Protein AF-A0A923WDJ3-F1 (afdb_monomer_lite)

Radius of gyration: 15.95 Å; chains: 1; bounding box: 40×34×47 Å

Structure (mmCIF, N/CA/C/O backbone):
data_AF-A0A923WDJ3-F1
#
_entry.id   AF-A0A923WDJ3-F1
#
loop_
_atom_site.group_PDB
_atom_site.id
_atom_site.type_symbol
_atom_site.label_atom_id
_atom_site.label_alt_id
_atom_site.label_comp_id
_atom_site.label_asym_id
_atom_site.label_entity_id
_atom_site.label_seq_id
_atom_site.pdbx_PDB_ins_code
_atom_site.Cartn_x
_atom_site.Cartn_y
_atom_site.Cartn_z
_atom_site.occupancy
_atom_site.B_iso_or_equiv
_atom_site.auth_seq_id
_atom_site.auth_comp_id
_atom_site.auth_asym_id
_atom_site.auth_atom_id
_atom_site.pdbx_PDB_model_num
ATOM 1 N N . MET A 1 1 ? -10.780 -10.540 0.936 1.00 79.00 1 MET A N 1
ATOM 2 C CA . MET A 1 1 ? -9.450 -11.161 0.751 1.00 79.00 1 MET A CA 1
ATOM 3 C C . MET A 1 1 ? -8.961 -11.716 2.085 1.00 79.00 1 MET A C 1
ATOM 5 O O . MET A 1 1 ? -9.779 -11.791 2.994 1.00 79.00 1 MET A O 1
ATOM 9 N N . SER A 1 2 ? -7.717 -12.206 2.185 1.00 83.50 2 SER A N 1
ATOM 10 C CA . SER A 1 2 ? -7.171 -12.799 3.417 1.00 83.50 2 SER A CA 1
ATOM 11 C C . SER A 1 2 ? -5.819 -12.196 3.802 1.00 83.50 2 SER A C 1
ATOM 13 O O . SER A 1 2 ? -5.074 -11.745 2.931 1.00 83.50 2 SER A O 1
ATOM 15 N N . VAL A 1 3 ? -5.478 -12.277 5.093 1.00 87.81 3 VAL A N 1
ATOM 16 C CA . VAL A 1 3 ? -4.147 -11.936 5.636 1.00 87.81 3 VAL A CA 1
ATOM 17 C C . VAL A 1 3 ? -3.029 -12.643 4.866 1.00 87.81 3 VAL A C 1
ATOM 19 O O . VAL A 1 3 ? -2.018 -12.029 4.552 1.00 87.81 3 VAL A O 1
ATOM 22 N N . VAL A 1 4 ? -3.241 -13.910 4.495 1.00 89.81 4 VAL A N 1
ATOM 23 C CA . VAL A 1 4 ? -2.260 -14.710 3.748 1.00 89.81 4 VAL A CA 1
ATOM 24 C C . VAL A 1 4 ? -1.974 -14.090 2.384 1.00 89.81 4 VAL A C 1
ATOM 26 O O . VAL A 1 4 ? -0.821 -14.016 1.979 1.00 89.81 4 VAL A O 1
ATOM 29 N N . THR A 1 5 ? -2.999 -13.607 1.678 1.00 91.75 5 THR A N 1
ATOM 30 C CA . THR A 1 5 ? -2.828 -12.962 0.366 1.00 91.75 5 THR A CA 1
ATOM 31 C C . THR A 1 5 ? -2.043 -11.660 0.486 1.00 91.75 5 THR A C 1
ATOM 33 O O . THR A 1 5 ? -1.164 -11.402 -0.330 1.00 91.75 5 THR A O 1
ATOM 36 N N . PHE A 1 6 ? -2.341 -10.868 1.517 1.00 93.69 6 PHE A N 1
ATOM 37 C CA . PHE A 1 6 ? -1.626 -9.630 1.812 1.00 93.69 6 PHE A CA 1
ATOM 38 C C . PHE A 1 6 ? -0.148 -9.891 2.120 1.00 93.69 6 PHE A C 1
ATOM 40 O O . PHE A 1 6 ? 0.719 -9.332 1.459 1.00 93.69 6 PHE A O 1
ATOM 47 N N . GLU A 1 7 ? 0.149 -10.801 3.049 1.00 91.75 7 GLU A N 1
ATOM 48 C CA . GLU A 1 7 ? 1.532 -11.159 3.382 1.00 91.75 7 GLU A CA 1
ATOM 49 C C . GLU A 1 7 ? 2.276 -11.744 2.173 1.00 91.75 7 GLU A C 1
ATOM 51 O O . GLU A 1 7 ? 3.429 -11.396 1.930 1.00 91.75 7 GLU A O 1
ATOM 56 N N . THR A 1 8 ? 1.606 -12.586 1.381 1.00 92.38 8 THR A N 1
ATOM 57 C CA . THR A 1 8 ? 2.178 -13.161 0.154 1.00 92.38 8 THR A CA 1
ATOM 58 C C . THR A 1 8 ? 2.587 -12.071 -0.831 1.00 92.38 8 THR A C 1
ATOM 60 O O . THR A 1 8 ? 3.708 -12.110 -1.326 1.00 92.38 8 THR A O 1
ATOM 63 N N . LEU A 1 9 ? 1.721 -11.082 -1.087 1.00 95.00 9 LEU A N 1
ATOM 64 C CA . LEU A 1 9 ? 2.054 -9.950 -1.955 1.00 95.00 9 LEU A CA 1
ATOM 65 C C . LEU A 1 9 ? 3.305 -9.223 -1.456 1.00 95.00 9 LEU A C 1
ATOM 67 O O . LEU A 1 9 ? 4.237 -9.016 -2.226 1.00 95.00 9 LEU A O 1
ATOM 71 N N . LEU A 1 10 ? 3.333 -8.857 -0.173 1.00 94.38 10 LEU A N 1
ATOM 72 C CA . LEU A 1 10 ? 4.454 -8.109 0.390 1.00 94.38 10 LEU A CA 1
ATOM 73 C C . LEU A 1 10 ? 5.763 -8.909 0.314 1.00 94.38 10 LEU A C 1
ATOM 75 O O . LEU A 1 10 ? 6.802 -8.361 -0.043 1.00 94.38 10 LEU A O 1
ATOM 79 N N . ARG A 1 11 ? 5.727 -10.214 0.602 1.00 93.19 11 ARG A N 1
ATOM 80 C CA . ARG A 1 11 ? 6.911 -11.079 0.493 1.00 93.19 11 ARG A CA 1
ATOM 81 C C . ARG A 1 11 ? 7.393 -11.228 -0.945 1.00 93.19 11 ARG A C 1
ATOM 83 O O . ARG A 1 11 ? 8.598 -11.207 -1.160 1.00 93.19 11 ARG A O 1
ATOM 90 N N . LEU A 1 12 ? 6.482 -11.366 -1.907 1.00 94.19 12 LEU A N 1
ATOM 91 C CA . LEU A 1 12 ? 6.843 -11.460 -3.323 1.00 94.19 12 LEU A CA 1
ATOM 92 C C . LEU A 1 12 ? 7.459 -10.158 -3.834 1.00 94.19 12 LEU A C 1
ATOM 94 O O . LEU A 1 12 ? 8.491 -10.206 -4.485 1.00 94.19 12 LEU A O 1
ATOM 98 N N . ALA A 1 13 ? 6.862 -9.012 -3.502 1.00 93.88 13 ALA A N 1
ATOM 99 C CA . ALA A 1 13 ? 7.348 -7.719 -3.969 1.00 93.88 13 ALA A CA 1
ATOM 100 C C . ALA A 1 13 ? 8.697 -7.336 -3.340 1.00 93.88 13 ALA A C 1
ATOM 102 O O . ALA A 1 13 ? 9.566 -6.809 -4.018 1.00 93.88 13 ALA A O 1
ATOM 103 N N . PHE A 1 14 ? 8.907 -7.592 -2.046 1.00 92.62 14 PHE A N 1
ATOM 104 C CA . PHE A 1 14 ? 10.118 -7.123 -1.362 1.00 92.62 14 PHE A CA 1
ATOM 105 C C . PHE A 1 14 ? 11.223 -8.179 -1.242 1.00 92.62 14 PHE A C 1
ATOM 107 O O . PHE A 1 14 ? 12.383 -7.814 -1.031 1.00 92.62 14 PHE A O 1
ATOM 114 N N . GLY A 1 15 ? 10.904 -9.469 -1.380 1.00 90.94 15 GLY A N 1
ATOM 115 C CA . GLY A 1 15 ? 11.873 -10.559 -1.272 1.00 90.94 15 GLY A CA 1
ATOM 116 C C . GLY A 1 15 ? 12.693 -10.480 0.020 1.00 90.94 15 GLY A C 1
ATOM 117 O O . GLY A 1 15 ? 12.146 -10.329 1.113 1.00 90.94 15 GLY A O 1
ATOM 118 N N . GLU A 1 16 ? 14.022 -10.519 -0.103 1.00 87.56 16 GLU A N 1
ATOM 119 C CA . GLU A 1 16 ? 14.955 -10.401 1.032 1.00 87.56 16 GLU A CA 1
ATOM 120 C C . GLU A 1 16 ? 14.913 -9.030 1.729 1.00 87.56 16 GLU A C 1
ATOM 122 O O . GLU A 1 16 ? 15.340 -8.901 2.873 1.00 87.56 16 GLU A O 1
ATOM 127 N N . ARG A 1 17 ? 14.373 -7.995 1.072 1.00 87.56 17 ARG A N 1
ATOM 128 C CA . ARG A 1 17 ? 14.253 -6.645 1.642 1.00 87.56 17 ARG A CA 1
ATOM 129 C C . ARG A 1 17 ? 13.026 -6.489 2.536 1.00 87.56 17 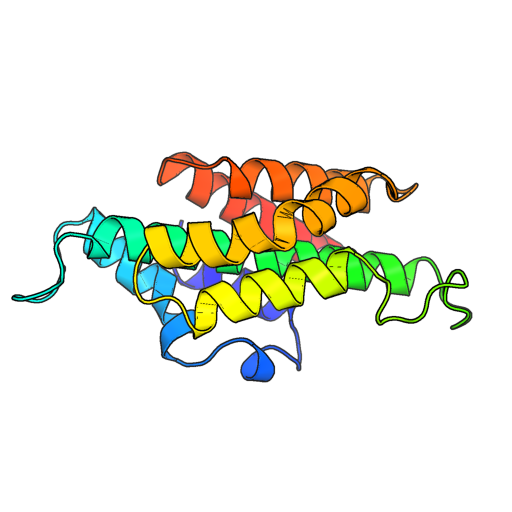ARG A C 1
ATOM 131 O O . ARG A 1 17 ? 12.883 -5.437 3.147 1.00 87.56 17 ARG A O 1
ATOM 138 N N . TYR A 1 18 ? 12.152 -7.492 2.624 1.00 88.38 18 TYR A N 1
ATOM 139 C CA . TYR A 1 18 ? 10.886 -7.422 3.360 1.0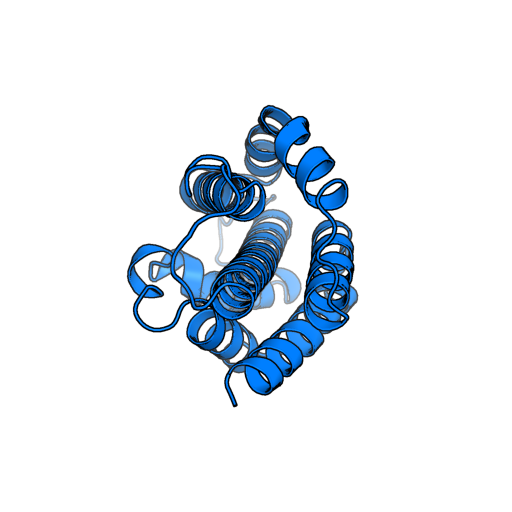0 88.38 18 TYR A CA 1
ATOM 140 C C . TYR A 1 18 ? 11.036 -6.848 4.778 1.00 88.38 18 TYR A C 1
ATOM 142 O O . TYR A 1 18 ? 10.323 -5.912 5.146 1.00 88.38 18 TYR A O 1
ATOM 150 N N . ASP A 1 19 ? 12.019 -7.339 5.535 1.00 87.56 19 ASP A N 1
ATOM 151 C CA . ASP A 1 19 ? 12.245 -6.933 6.928 1.00 87.56 19 ASP A CA 1
ATOM 152 C C . ASP A 1 19 ? 12.775 -5.490 7.067 1.00 87.56 19 ASP A C 1
ATOM 154 O O . ASP A 1 19 ? 12.689 -4.900 8.144 1.00 87.56 19 ASP A O 1
ATOM 158 N N . ASN A 1 20 ? 13.278 -4.880 5.985 1.00 87.12 20 ASN A N 1
ATOM 159 C CA . ASN A 1 20 ? 13.697 -3.472 5.979 1.00 87.12 20 ASN A CA 1
ATOM 160 C C . ASN A 1 20 ? 12.500 -2.514 5.883 1.00 87.12 20 ASN A C 1
ATOM 162 O O . ASN A 1 20 ? 12.597 -1.358 6.300 1.00 87.12 20 ASN A O 1
ATOM 166 N N . PHE A 1 21 ? 11.382 -2.980 5.321 1.00 86.25 21 PHE A N 1
ATOM 167 C CA . PHE A 1 21 ? 10.204 -2.153 5.064 1.00 86.25 21 PHE A CA 1
ATOM 168 C C . PHE A 1 21 ? 9.084 -2.392 6.073 1.00 86.25 21 PHE A C 1
ATOM 170 O O . PHE A 1 21 ? 8.397 -1.438 6.445 1.00 86.25 21 PHE A O 1
ATOM 177 N N . PHE A 1 22 ? 8.920 -3.629 6.547 1.00 87.69 22 PHE A N 1
ATOM 178 C CA . PHE A 1 22 ? 7.791 -4.012 7.387 1.00 87.69 22 PHE A CA 1
ATOM 179 C C . PHE A 1 22 ? 8.245 -4.573 8.733 1.00 87.69 22 PHE A C 1
ATOM 181 O O . PHE A 1 22 ? 8.965 -5.562 8.814 1.00 87.69 22 PHE A O 1
ATOM 188 N N . THR A 1 23 ? 7.757 -3.965 9.812 1.00 85.69 23 THR A N 1
ATOM 189 C CA . THR A 1 23 ? 7.816 -4.520 11.167 1.00 85.69 23 THR A CA 1
ATOM 190 C C . THR A 1 23 ? 6.530 -5.290 11.467 1.00 85.69 23 THR A C 1
ATOM 192 O O . THR A 1 23 ? 5.557 -5.244 10.712 1.00 85.69 23 THR A O 1
ATOM 195 N N . GLU A 1 24 ? 6.469 -5.957 12.621 1.00 81.12 24 GLU A N 1
ATOM 196 C CA . GLU A 1 24 ? 5.268 -6.667 13.085 1.00 81.12 24 GLU A CA 1
ATOM 197 C C . GLU A 1 24 ? 3.993 -5.794 13.057 1.00 81.12 24 GLU A C 1
ATOM 199 O O . GLU A 1 24 ? 2.882 -6.273 12.810 1.00 81.12 24 GLU A O 1
ATOM 204 N N . THR A 1 25 ? 4.137 -4.482 13.258 1.00 80.00 25 THR A N 1
ATOM 205 C CA . THR A 1 25 ? 2.999 -3.555 13.248 1.00 80.00 25 THR A CA 1
ATOM 206 C C . THR A 1 25 ? 2.422 -3.359 11.845 1.00 80.00 25 THR A C 1
ATOM 208 O O . THR A 1 25 ? 1.208 -3.182 11.704 1.00 80.00 25 THR A O 1
ATOM 211 N N . GLU A 1 26 ? 3.247 -3.352 10.798 1.00 81.19 26 GLU A N 1
ATOM 212 C CA . GLU A 1 26 ? 2.801 -3.239 9.405 1.00 81.19 26 GLU A CA 1
ATOM 213 C C . GLU A 1 26 ? 2.319 -4.581 8.851 1.00 81.19 26 GLU A C 1
ATOM 215 O O . GLU A 1 26 ? 1.284 -4.625 8.187 1.00 81.19 26 GLU A O 1
ATOM 220 N N . THR A 1 27 ? 2.974 -5.691 9.194 1.00 76.69 27 THR A N 1
ATOM 221 C CA . THR A 1 27 ? 2.557 -7.023 8.719 1.00 76.69 27 THR A CA 1
ATOM 222 C C . THR A 1 27 ? 1.190 -7.436 9.270 1.00 76.69 27 THR A C 1
ATOM 224 O O . THR A 1 27 ? 0.408 -8.109 8.597 1.00 76.69 27 THR A O 1
ATOM 227 N N . THR A 1 28 ? 0.832 -6.957 10.464 1.00 83.50 28 THR A N 1
ATOM 228 C CA . THR A 1 28 ? -0.489 -7.181 11.071 1.00 83.50 28 THR A CA 1
ATOM 229 C C . THR A 1 28 ? -1.553 -6.154 10.659 1.00 83.50 28 THR A C 1
ATOM 231 O O . THR A 1 28 ? -2.698 -6.252 11.118 1.00 83.50 28 THR A O 1
ATOM 234 N N . ALA A 1 29 ? -1.234 -5.199 9.773 1.00 84.25 29 ALA A N 1
ATOM 235 C CA . ALA A 1 29 ? -2.158 -4.143 9.352 1.00 84.25 29 ALA A CA 1
ATOM 236 C C . ALA A 1 29 ? -3.454 -4.703 8.744 1.00 84.25 29 ALA A C 1
ATOM 238 O O . ALA A 1 29 ? -4.536 -4.246 9.112 1.00 84.25 29 ALA A O 1
ATOM 239 N N . TYR A 1 30 ? -3.373 -5.751 7.913 1.00 85.69 30 TYR A N 1
ATOM 240 C CA . TYR A 1 30 ? -4.568 -6.375 7.328 1.00 85.69 30 TYR A CA 1
ATOM 241 C C . TYR A 1 30 ? -5.467 -7.016 8.394 1.00 85.69 30 TYR A C 1
ATOM 243 O O . TYR A 1 30 ? -6.676 -6.805 8.400 1.00 85.69 30 TYR A O 1
ATOM 251 N N . THR A 1 31 ? -4.888 -7.719 9.373 1.00 89.75 31 THR A N 1
ATOM 252 C CA . THR A 1 31 ? -5.643 -8.273 10.512 1.00 89.75 31 THR A CA 1
ATOM 253 C C . THR A 1 31 ? -6.348 -7.170 11.304 1.00 89.75 31 THR A C 1
ATOM 255 O O . THR A 1 31 ? -7.490 -7.331 11.744 1.00 89.75 31 THR A O 1
ATOM 258 N N . ARG A 1 32 ? -5.673 -6.035 11.508 1.00 88.88 32 ARG A N 1
ATOM 259 C CA . ARG A 1 32 ? -6.229 -4.882 12.223 1.00 88.88 32 ARG A CA 1
ATOM 260 C C . ARG A 1 32 ? -7.368 -4.233 11.437 1.00 88.88 32 ARG A C 1
ATOM 262 O O . ARG A 1 32 ? -8.416 -3.967 12.021 1.00 88.88 32 ARG A O 1
ATOM 269 N N . PHE A 1 33 ? -7.207 -4.091 10.126 1.00 91.69 33 PHE A N 1
ATOM 270 C CA . PHE A 1 33 ? -8.254 -3.653 9.208 1.00 91.69 33 PHE A CA 1
ATOM 271 C C . PHE A 1 33 ? -9.477 -4.578 9.247 1.00 91.69 33 PHE A C 1
ATOM 273 O O . PHE A 1 33 ? -10.601 -4.110 9.432 1.00 91.69 33 PHE A O 1
ATOM 280 N N . GLU A 1 34 ? -9.284 -5.897 9.183 1.00 90.69 34 GLU A N 1
ATOM 281 C CA . GLU A 1 34 ? -10.390 -6.853 9.280 1.00 90.69 34 GLU A CA 1
ATOM 282 C C . GLU A 1 34 ? -11.123 -6.752 10.617 1.00 90.69 34 GLU A C 1
ATOM 284 O O . GLU A 1 34 ? -12.354 -6.798 10.660 1.00 90.69 34 GLU A O 1
ATOM 289 N N . ARG A 1 35 ? -10.397 -6.594 11.728 1.00 90.38 35 ARG A N 1
ATOM 290 C CA . ARG A 1 35 ? -11.025 -6.352 13.033 1.00 90.38 35 ARG A CA 1
ATOM 291 C C . ARG A 1 35 ? -11.822 -5.054 13.025 1.00 90.38 35 ARG A C 1
ATOM 293 O O . ARG A 1 35 ? -12.942 -5.055 13.528 1.00 90.38 35 ARG A O 1
ATOM 300 N N . ALA A 1 36 ? -11.286 -3.992 12.433 1.00 88.69 36 ALA A N 1
ATOM 301 C CA . ALA A 1 36 ? -11.952 -2.701 12.352 1.00 88.69 36 ALA A CA 1
ATOM 302 C C . ALA A 1 36 ? -13.263 -2.751 11.571 1.00 88.69 36 ALA A C 1
ATOM 304 O O . ALA A 1 36 ? -14.305 -2.376 12.106 1.00 88.69 36 ALA A O 1
ATOM 305 N N . VAL A 1 37 ? -13.244 -3.306 10.359 1.00 85.00 37 VAL A N 1
ATOM 306 C CA . VAL A 1 37 ? -14.444 -3.416 9.515 1.00 85.00 37 VAL A CA 1
ATOM 307 C C . VAL A 1 37 ? -15.503 -4.326 10.139 1.00 85.00 37 VAL A C 1
ATOM 309 O O . VAL A 1 37 ? -16.696 -4.107 9.958 1.00 85.00 37 VAL A O 1
ATOM 312 N N . ASN A 1 38 ? -15.088 -5.332 10.911 1.00 87.62 38 ASN A N 1
ATOM 313 C CA . ASN A 1 38 ? -16.009 -6.242 11.591 1.00 87.62 38 ASN A CA 1
ATOM 314 C C . ASN A 1 38 ? -16.471 -5.738 12.975 1.00 87.62 38 ASN A C 1
ATOM 316 O O . ASN A 1 38 ? -17.115 -6.497 13.700 1.00 87.62 38 ASN A O 1
ATOM 320 N N . GLY A 1 39 ? -16.119 -4.510 13.379 1.00 85.81 39 GLY A N 1
ATOM 321 C CA . GLY A 1 39 ? -16.497 -3.950 14.683 1.00 85.81 39 GLY A CA 1
ATOM 322 C C . GLY A 1 39 ? -15.857 -4.665 15.880 1.00 85.81 39 GLY A C 1
ATOM 323 O O . GLY A 1 39 ? -16.426 -4.698 16.966 1.00 85.81 39 GLY A O 1
ATOM 324 N N . ARG A 1 40 ? -14.684 -5.278 15.684 1.00 89.81 40 ARG A N 1
ATOM 325 C CA . ARG A 1 40 ? -13.939 -6.072 16.681 1.00 89.81 40 ARG A CA 1
ATOM 326 C C . ARG A 1 40 ? -12.671 -5.369 17.166 1.00 89.81 40 ARG A C 1
ATOM 328 O O . ARG A 1 40 ? -11.691 -6.031 17.516 1.00 89.81 40 ARG A O 1
ATOM 335 N N . LEU A 1 41 ? -12.655 -4.038 17.138 1.00 87.25 41 LEU A N 1
ATOM 336 C CA . LEU A 1 41 ? -11.556 -3.271 17.718 1.00 87.25 41 LEU A CA 1
ATOM 337 C C . LEU A 1 41 ? -11.542 -3.418 19.244 1.00 87.25 41 LEU A C 1
ATOM 339 O O 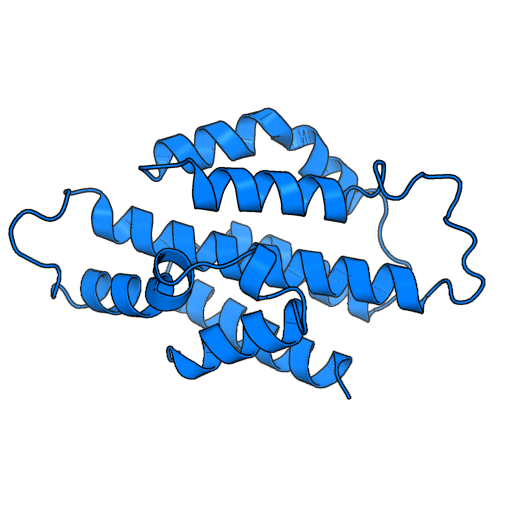. LEU A 1 41 ? -12.601 -3.585 19.855 1.00 87.25 41 LEU A O 1
ATOM 343 N N . PRO A 1 42 ? -10.354 -3.372 19.869 1.00 85.56 42 PRO A N 1
ATOM 344 C CA . PRO A 1 42 ? -10.259 -3.382 21.318 1.00 85.56 42 PRO A CA 1
ATOM 345 C C . PRO A 1 42 ? -10.967 -2.155 21.923 1.00 85.56 42 PRO A C 1
ATOM 347 O O . PRO A 1 42 ? -11.002 -1.089 21.298 1.00 85.56 42 PRO A O 1
ATOM 350 N N . PRO A 1 43 ? -11.505 -2.270 23.152 1.00 87.25 43 PRO A N 1
ATOM 351 C CA . PRO A 1 43 ? -12.040 -1.125 23.880 1.00 87.25 43 PRO A CA 1
ATOM 352 C C . PRO A 1 43 ? -11.006 0.003 23.983 1.00 87.25 43 PRO A C 1
ATOM 354 O O . PRO A 1 43 ? -9.843 -0.250 24.290 1.00 87.25 43 PRO A O 1
ATOM 357 N N . GLY A 1 44 ? -11.433 1.244 23.736 1.00 87.06 44 GLY A N 1
ATOM 358 C CA . GLY A 1 44 ? -10.553 2.418 23.766 1.00 87.06 44 GLY A CA 1
ATOM 359 C C . GLY A 1 44 ? -9.768 2.674 22.475 1.00 87.06 44 GLY A C 1
ATOM 360 O O . GLY A 1 44 ? -8.951 3.592 22.453 1.00 87.06 44 GLY A O 1
ATOM 361 N N . ALA A 1 45 ? -10.009 1.909 21.403 1.00 87.81 45 ALA A N 1
ATOM 362 C CA . ALA A 1 45 ? -9.460 2.232 20.089 1.00 87.81 45 ALA A CA 1
ATOM 363 C C . ALA A 1 45 ? -9.909 3.638 19.624 1.00 87.81 45 ALA A C 1
ATOM 365 O O . ALA A 1 45 ? -11.069 4.004 19.846 1.00 87.81 45 ALA A O 1
ATOM 366 N N . PRO A 1 46 ? -9.026 4.422 18.974 1.00 89.50 46 PRO A N 1
ATOM 367 C CA . PRO A 1 46 ? -9.383 5.734 18.443 1.00 89.50 46 PRO A CA 1
ATOM 368 C C . PRO A 1 46 ? -10.552 5.671 17.454 1.00 89.50 46 PRO A C 1
ATOM 370 O O . PRO A 1 46 ? -10.701 4.701 16.714 1.00 89.50 46 PRO A O 1
ATOM 373 N N . ALA A 1 47 ? -11.360 6.732 17.385 1.00 89.12 47 ALA A N 1
ATOM 374 C CA . ALA A 1 47 ? -12.506 6.784 16.471 1.00 89.12 47 ALA A CA 1
ATOM 375 C C . ALA A 1 47 ? -12.095 6.685 14.989 1.00 89.12 47 ALA A C 1
ATOM 377 O O . ALA A 1 47 ? -12.833 6.127 14.182 1.00 89.12 47 ALA A O 1
ATOM 378 N N . HIS A 1 48 ? -10.905 7.185 14.640 1.00 91.31 48 HIS A N 1
ATOM 379 C CA . HIS A 1 48 ? -10.342 7.120 13.288 1.00 91.31 48 HIS A CA 1
ATOM 380 C C . HIS A 1 48 ? -9.653 5.790 12.963 1.00 91.31 48 HIS A C 1
ATOM 382 O O . HIS A 1 48 ? -9.177 5.616 11.845 1.00 91.31 48 HIS A O 1
ATOM 388 N N . GLU A 1 49 ? -9.590 4.851 13.909 1.00 91.44 49 GLU A N 1
ATOM 389 C CA . GLU A 1 49 ? -8.885 3.579 13.745 1.00 91.44 49 GLU A CA 1
ATOM 390 C C . GLU A 1 49 ? -9.350 2.765 12.523 1.00 91.44 49 GLU A C 1
ATOM 392 O O . GLU A 1 49 ? -8.484 2.246 11.821 1.00 91.44 49 GLU A O 1
ATOM 397 N N . PRO A 1 50 ? -10.655 2.658 12.192 1.00 91.19 50 PRO A N 1
ATOM 398 C CA . PRO A 1 50 ? -11.070 1.921 11.001 1.00 91.19 50 PRO A CA 1
ATOM 399 C C . PRO A 1 50 ? -10.545 2.516 9.698 1.00 91.19 50 PRO A C 1
ATOM 401 O O . PRO A 1 50 ? -10.007 1.782 8.870 1.00 91.19 50 PRO A O 1
ATOM 404 N N . SER A 1 51 ? -10.659 3.836 9.541 1.00 92.75 51 SER A N 1
ATOM 405 C CA . SER A 1 51 ? -10.125 4.549 8.381 1.00 92.75 51 SER A CA 1
ATOM 406 C C . SER A 1 51 ? -8.605 4.438 8.334 1.00 92.75 51 SER A C 1
ATOM 408 O O . SER A 1 51 ? -8.040 4.149 7.292 1.00 92.75 51 SER A O 1
ATOM 410 N N . PHE A 1 52 ? -7.932 4.567 9.475 1.00 93.56 52 PHE A N 1
ATOM 411 C CA . PHE A 1 52 ? -6.479 4.463 9.529 1.00 93.56 52 PHE A CA 1
ATOM 412 C C . PHE A 1 52 ? -5.970 3.064 9.174 1.00 93.56 52 PHE A C 1
ATOM 414 O O . PHE A 1 52 ? -5.014 2.923 8.418 1.00 93.56 52 PHE A O 1
ATOM 421 N N . ALA A 1 53 ? -6.623 2.013 9.669 1.00 93.00 53 ALA A N 1
ATOM 422 C CA . ALA A 1 53 ? -6.266 0.645 9.322 1.00 93.00 53 ALA A CA 1
ATOM 423 C C . ALA A 1 53 ? -6.484 0.358 7.826 1.00 93.00 53 ALA A C 1
ATOM 425 O O . ALA A 1 53 ? -5.668 -0.341 7.228 1.00 93.00 53 ALA A O 1
ATOM 426 N N . PHE A 1 54 ? -7.543 0.914 7.225 1.00 94.38 54 PHE A N 1
ATOM 427 C CA . PHE A 1 54 ? -7.758 0.862 5.777 1.00 94.38 54 PHE A CA 1
ATOM 428 C C . PHE A 1 54 ? -6.605 1.532 5.020 1.00 94.38 54 PHE A C 1
ATOM 430 O O . PHE A 1 54 ? -5.984 0.892 4.172 1.00 94.38 54 PHE A O 1
ATOM 437 N N . GLU A 1 55 ? -6.257 2.766 5.390 1.00 95.56 55 GLU A N 1
ATOM 438 C CA . GLU A 1 55 ? -5.175 3.522 4.755 1.00 95.56 55 GLU A CA 1
ATOM 439 C C . GLU A 1 55 ? -3.829 2.802 4.825 1.00 95.56 55 GLU A C 1
ATOM 441 O O . GLU A 1 55 ? -3.106 2.720 3.838 1.00 95.56 55 GLU A O 1
ATOM 446 N N . ARG A 1 56 ? -3.503 2.188 5.965 1.00 94.75 56 ARG A N 1
ATOM 447 C CA . ARG A 1 56 ? -2.250 1.432 6.112 1.00 94.75 56 ARG A CA 1
ATOM 448 C C . ARG A 1 56 ? -2.174 0.227 5.177 1.00 94.75 56 ARG A C 1
ATOM 450 O O . ARG A 1 56 ? -1.103 -0.062 4.648 1.00 94.75 56 ARG A O 1
ATOM 457 N N . VAL A 1 57 ? -3.289 -0.475 4.961 1.00 95.38 57 VAL A N 1
ATOM 458 C CA . VAL A 1 57 ? -3.341 -1.568 3.977 1.00 95.38 57 VAL A CA 1
ATOM 459 C C . VAL A 1 57 ? -3.203 -1.008 2.563 1.00 95.38 57 VAL A C 1
ATOM 461 O O . VAL A 1 57 ? -2.427 -1.554 1.782 1.00 95.38 57 VAL A O 1
ATOM 464 N N . ARG A 1 58 ? -3.898 0.092 2.249 1.00 96.25 58 ARG A N 1
ATOM 465 C CA . ARG A 1 58 ? -3.814 0.774 0.950 1.00 96.25 58 ARG A CA 1
ATOM 466 C C . ARG A 1 58 ? -2.379 1.187 0.618 1.00 96.25 58 ARG A C 1
ATOM 468 O O . ARG A 1 58 ? -1.884 0.829 -0.448 1.00 96.25 58 ARG A O 1
ATOM 475 N N . LEU A 1 59 ? -1.684 1.824 1.562 1.00 95.75 59 LEU A N 1
ATOM 476 C CA . LEU A 1 59 ? -0.272 2.191 1.435 1.00 95.75 59 LEU A CA 1
ATOM 477 C C . LEU A 1 59 ? 0.623 0.972 1.209 1.00 95.75 59 LEU A C 1
ATOM 479 O O . LEU A 1 59 ? 1.434 0.982 0.293 1.00 95.75 59 LEU A O 1
ATOM 483 N N . ALA A 1 60 ? 0.473 -0.092 1.999 1.00 95.75 60 ALA A N 1
ATOM 484 C CA . ALA A 1 60 ? 1.319 -1.277 1.862 1.00 95.75 60 ALA A CA 1
ATOM 485 C C . ALA A 1 60 ? 1.134 -1.985 0.504 1.00 95.75 60 ALA A C 1
ATOM 487 O O . ALA A 1 60 ? 2.111 -2.443 -0.087 1.00 95.75 60 ALA A O 1
ATOM 488 N N . VAL A 1 61 ? -0.097 -2.040 -0.025 1.00 96.62 61 VAL A N 1
ATOM 489 C CA . VAL A 1 61 ? -0.362 -2.564 -1.379 1.00 96.62 61 VAL A CA 1
ATOM 490 C C . VAL A 1 61 ? 0.255 -1.651 -2.444 1.00 96.62 61 VAL A C 1
ATOM 492 O O . VAL A 1 61 ? 0.916 -2.143 -3.354 1.00 96.62 61 VAL A O 1
ATOM 495 N N . ALA A 1 62 ? 0.101 -0.332 -2.309 1.00 96.75 62 ALA A N 1
ATOM 496 C CA . ALA A 1 62 ? 0.689 0.644 -3.225 1.00 96.75 62 ALA A CA 1
ATOM 497 C C . ALA A 1 62 ? 2.231 0.576 -3.236 1.00 96.75 62 ALA A C 1
ATOM 499 O O . ALA A 1 62 ? 2.844 0.565 -4.301 1.00 96.75 62 ALA A O 1
ATOM 500 N N . MET A 1 63 ? 2.859 0.428 -2.067 1.00 96.12 63 MET A N 1
ATOM 501 C CA . MET A 1 63 ? 4.302 0.207 -1.931 1.00 96.12 63 MET A CA 1
ATOM 502 C C . MET A 1 63 ? 4.763 -1.073 -2.636 1.00 96.12 63 MET A C 1
ATOM 504 O O . MET A 1 63 ? 5.794 -1.061 -3.302 1.00 96.12 63 MET A O 1
ATOM 508 N N . ALA A 1 64 ? 4.010 -2.172 -2.515 1.00 96.00 64 ALA A N 1
ATOM 509 C CA . ALA A 1 64 ? 4.336 -3.413 -3.215 1.00 96.00 64 ALA A CA 1
ATOM 510 C C . ALA A 1 64 ? 4.310 -3.232 -4.740 1.00 96.00 64 ALA A C 1
ATOM 512 O O . ALA A 1 64 ? 5.191 -3.738 -5.425 1.00 96.00 64 ALA A O 1
ATOM 513 N N . LEU A 1 65 ? 3.349 -2.471 -5.269 1.00 95.88 65 LEU A N 1
ATOM 514 C CA . LEU A 1 65 ? 3.265 -2.174 -6.702 1.00 95.88 65 LEU A CA 1
ATOM 515 C C . LEU A 1 65 ? 4.436 -1.308 -7.184 1.00 95.88 65 LEU A C 1
ATOM 517 O O . LEU A 1 65 ? 5.034 -1.632 -8.204 1.00 95.88 65 LEU A O 1
ATOM 521 N N . LEU A 1 66 ? 4.825 -0.273 -6.431 1.00 93.50 66 LEU A N 1
ATOM 522 C CA . LEU A 1 66 ? 6.025 0.515 -6.747 1.00 93.50 66 LEU A CA 1
ATOM 523 C C . LEU A 1 66 ? 7.296 -0.338 -6.717 1.00 93.50 66 LEU A C 1
ATOM 525 O O . LEU A 1 66 ? 8.177 -0.154 -7.550 1.00 93.50 66 LEU A O 1
ATOM 529 N N . GLN A 1 67 ? 7.386 -1.300 -5.796 1.00 93.31 67 GLN A N 1
ATOM 530 C CA . GLN A 1 67 ? 8.531 -2.202 -5.757 1.00 93.31 67 GLN A CA 1
ATOM 531 C C . GLN A 1 67 ? 8.589 -3.124 -6.983 1.00 93.31 67 GLN A C 1
ATOM 533 O O . GLN A 1 67 ? 9.662 -3.279 -7.559 1.00 93.31 67 GLN A O 1
ATOM 538 N N . LEU A 1 68 ? 7.452 -3.673 -7.426 1.00 92.19 68 LEU A N 1
ATOM 539 C CA . LEU A 1 68 ? 7.389 -4.448 -8.672 1.00 92.19 68 LEU A CA 1
ATOM 540 C C . LEU A 1 68 ? 7.771 -3.595 -9.887 1.00 92.19 68 LEU A C 1
ATOM 542 O O . LEU A 1 68 ? 8.454 -4.078 -10.783 1.00 92.19 68 LEU A O 1
ATOM 546 N N . LEU A 1 69 ? 7.350 -2.328 -9.910 1.00 89.38 69 LEU A N 1
ATOM 547 C CA . LEU A 1 69 ? 7.700 -1.394 -10.978 1.00 89.38 69 LEU A CA 1
ATOM 548 C C . LEU A 1 69 ? 9.213 -1.152 -11.045 1.00 89.38 69 LEU A C 1
ATOM 550 O O . LEU A 1 69 ? 9.795 -1.199 -12.125 1.00 89.38 69 LEU A O 1
ATOM 554 N N . LEU A 1 70 ? 9.852 -0.959 -9.889 1.00 87.56 70 LEU A N 1
ATOM 555 C CA . LEU A 1 70 ? 11.306 -0.843 -9.790 1.00 87.56 70 LEU A CA 1
ATOM 556 C C . LEU A 1 70 ? 12.009 -2.113 -10.263 1.00 87.56 70 LEU A C 1
ATOM 558 O O . LEU A 1 70 ? 12.999 -2.037 -10.982 1.00 87.56 70 LEU A O 1
ATOM 562 N N . ASP A 1 71 ? 11.523 -3.287 -9.870 1.00 87.56 71 ASP A N 1
ATOM 563 C CA . ASP A 1 71 ? 12.141 -4.552 -10.269 1.00 87.56 71 ASP A CA 1
ATOM 564 C C . ASP A 1 71 ? 12.035 -4.751 -11.800 1.00 87.56 71 ASP A C 1
ATOM 566 O O . ASP A 1 71 ? 13.034 -5.066 -12.447 1.00 87.56 71 ASP A O 1
ATOM 570 N N . LEU A 1 72 ? 10.885 -4.418 -12.407 1.00 85.56 72 LEU A N 1
ATOM 571 C CA . LEU A 1 72 ? 10.702 -4.396 -13.867 1.00 85.56 72 LEU A CA 1
ATOM 572 C C . LEU A 1 72 ? 11.641 -3.407 -14.576 1.00 85.56 72 LEU A C 1
ATOM 574 O O . LEU A 1 72 ? 12.158 -3.710 -15.655 1.00 85.56 72 LEU A O 1
ATOM 578 N N . ALA A 1 73 ? 11.862 -2.229 -13.987 1.00 80.50 73 ALA A N 1
ATOM 579 C CA . ALA A 1 73 ? 12.783 -1.228 -14.518 1.00 80.50 73 ALA A CA 1
ATOM 580 C C . ALA A 1 73 ? 14.221 -1.759 -14.578 1.00 80.50 73 ALA A C 1
ATOM 582 O O . ALA A 1 73 ? 14.910 -1.589 -15.585 1.00 80.50 73 ALA A O 1
ATOM 583 N N . HIS A 1 74 ? 14.662 -2.448 -13.521 1.00 78.06 74 HIS A N 1
ATOM 584 C CA . HIS A 1 74 ? 15.992 -3.050 -13.462 1.00 78.06 74 HIS A CA 1
ATOM 585 C C . HIS A 1 74 ? 16.162 -4.189 -14.476 1.00 78.06 74 HIS A C 1
ATOM 587 O O . HIS A 1 74 ? 17.191 -4.258 -15.148 1.00 78.06 74 HIS A O 1
ATOM 593 N N . GLU A 1 75 ? 15.164 -5.066 -14.625 1.00 76.31 75 GLU A N 1
ATOM 594 C CA . GLU A 1 75 ? 15.214 -6.182 -15.582 1.00 76.31 75 GLU A CA 1
ATOM 595 C C . GLU A 1 75 ? 15.272 -5.719 -17.044 1.00 76.31 75 GLU A C 1
ATOM 597 O O . GLU A 1 75 ? 15.971 -6.322 -17.861 1.00 76.31 75 GLU A O 1
ATOM 602 N N . ALA A 1 76 ? 14.581 -4.626 -17.380 1.00 69.00 76 ALA A N 1
ATOM 603 C CA . ALA A 1 76 ? 14.594 -4.048 -18.724 1.00 69.00 76 ALA A CA 1
ATOM 604 C C . ALA A 1 76 ? 15.964 -3.457 -19.128 1.00 69.00 76 ALA A C 1
ATOM 606 O O . ALA A 1 76 ? 16.208 -3.230 -20.317 1.00 69.00 76 ALA A O 1
ATOM 607 N N . HIS A 1 77 ? 16.873 -3.247 -18.167 1.00 61.47 77 HIS A N 1
ATOM 608 C CA . HIS A 1 77 ? 18.202 -2.664 -18.369 1.00 61.47 77 HIS A CA 1
ATOM 609 C C . HIS A 1 77 ? 19.330 -3.566 -17.815 1.00 61.47 77 HIS A C 1
ATOM 611 O O . HIS A 1 77 ? 20.039 -3.187 -16.879 1.00 61.47 77 HIS A O 1
ATOM 617 N N . PRO A 1 78 ? 19.568 -4.750 -18.417 1.00 52.81 78 PRO A N 1
ATOM 618 C CA . PRO A 1 78 ? 20.493 -5.761 -17.892 1.00 52.81 78 PRO A CA 1
ATOM 619 C C . PRO A 1 78 ? 21.979 -5.360 -17.940 1.00 52.81 78 PRO A C 1
ATOM 621 O O . PRO A 1 78 ? 22.797 -5.966 -17.251 1.00 52.81 78 PRO A O 1
ATOM 624 N N . ASP A 1 79 ? 22.340 -4.330 -18.714 1.00 52.91 79 ASP A N 1
ATOM 625 C CA . ASP A 1 79 ? 23.727 -3.860 -18.854 1.00 52.91 79 ASP A CA 1
ATOM 626 C C . ASP A 1 79 ? 24.203 -2.972 -17.685 1.00 52.91 79 ASP A C 1
ATOM 628 O O . ASP A 1 79 ? 25.328 -2.472 -17.704 1.00 52.91 79 ASP A O 1
ATOM 632 N N . GLY A 1 80 ? 23.376 -2.753 -16.653 1.00 51.03 80 GLY A N 1
ATOM 633 C CA . GLY A 1 80 ? 23.766 -1.996 -15.455 1.00 51.03 80 GLY A CA 1
ATOM 634 C C . GLY A 1 80 ? 24.064 -0.514 -15.710 1.00 51.03 80 GLY A C 1
ATOM 635 O O . GLY A 1 80 ? 24.577 0.174 -14.828 1.00 51.03 80 GLY A O 1
ATOM 636 N N . GLN A 1 81 ? 23.753 -0.011 -16.907 1.00 41.88 81 GLN A N 1
ATOM 637 C CA . GLN A 1 81 ? 23.785 1.407 -17.219 1.00 41.88 81 GLN A CA 1
ATOM 638 C C . GLN A 1 81 ? 22.428 1.985 -16.795 1.00 41.88 81 GLN A C 1
ATOM 640 O O . GLN A 1 81 ? 21.432 1.719 -17.472 1.00 41.88 81 GLN A O 1
ATOM 645 N N . PRO A 1 82 ? 22.341 2.742 -15.686 1.00 45.28 82 PRO A N 1
ATOM 646 C CA . PRO A 1 82 ? 21.102 3.428 -15.369 1.00 45.28 82 PRO A CA 1
ATOM 647 C C . PRO A 1 82 ? 20.778 4.411 -16.508 1.00 45.28 82 PRO A C 1
ATOM 649 O O . PRO A 1 82 ? 21.708 4.886 -17.178 1.00 45.28 82 PRO A O 1
ATOM 652 N N . PRO A 1 83 ? 19.499 4.722 -16.765 1.00 45.56 83 PRO A N 1
ATOM 653 C CA . PRO A 1 83 ? 19.088 5.622 -17.838 1.00 45.56 83 PRO A CA 1
ATOM 654 C C . PRO A 1 83 ? 19.519 7.068 -17.549 1.00 45.56 83 PRO A C 1
ATOM 656 O O . PRO A 1 83 ? 18.681 7.900 -17.270 1.00 45.56 83 PRO A O 1
ATOM 659 N N . ASN A 1 84 ? 20.814 7.404 -17.556 1.00 43.16 84 ASN A N 1
ATOM 660 C CA . ASN A 1 84 ? 21.379 8.723 -17.197 1.00 43.16 84 ASN A CA 1
ATOM 661 C C . ASN A 1 84 ? 20.917 9.339 -15.850 1.00 43.16 84 ASN A C 1
ATOM 663 O O . ASN A 1 84 ? 21.416 10.397 -15.473 1.00 43.16 84 ASN A O 1
ATOM 667 N N . ALA A 1 85 ? 20.021 8.680 -15.127 1.00 46.97 85 ALA A N 1
ATOM 668 C CA . ALA A 1 85 ? 19.399 9.071 -13.882 1.00 46.97 85 ALA A CA 1
ATOM 669 C C . ALA A 1 85 ? 20.035 8.219 -12.792 1.00 46.97 85 ALA A C 1
ATOM 671 O O . ALA A 1 85 ? 20.140 7.001 -12.929 1.00 46.97 85 ALA A O 1
ATOM 672 N N . SER A 1 86 ? 20.535 8.835 -11.729 1.00 46.03 86 SER A N 1
ATOM 673 C CA . SER A 1 86 ? 20.955 8.043 -10.578 1.00 46.03 86 SER A CA 1
ATOM 674 C C . SER A 1 86 ? 19.743 7.250 -10.059 1.00 46.03 86 SER A C 1
ATOM 676 O O . SER A 1 86 ? 18.609 7.677 -10.246 1.00 46.03 86 SER A O 1
ATOM 678 N N . LEU A 1 87 ? 19.937 6.115 -9.381 1.00 49.31 87 LEU A N 1
ATOM 679 C CA . LEU A 1 87 ? 18.831 5.418 -8.692 1.00 49.31 87 LEU A CA 1
ATOM 680 C C . LEU A 1 87 ? 18.091 6.322 -7.680 1.00 49.31 87 LEU A C 1
ATOM 682 O O . LEU A 1 87 ? 16.999 5.983 -7.232 1.00 49.31 87 LEU A O 1
ATOM 686 N N . ASP A 1 88 ? 18.686 7.461 -7.309 1.00 51.22 88 ASP A N 1
ATOM 687 C CA . ASP A 1 88 ? 18.063 8.487 -6.476 1.00 51.22 88 ASP A CA 1
ATOM 688 C C . ASP A 1 88 ? 17.096 9.407 -7.248 1.00 51.22 88 ASP A C 1
ATOM 690 O O . ASP A 1 88 ? 16.288 10.074 -6.605 1.00 51.22 88 ASP A O 1
ATOM 694 N N . ASP A 1 89 ? 17.126 9.395 -8.584 1.00 60.81 89 ASP A N 1
ATOM 695 C CA . ASP A 1 89 ? 16.228 10.149 -9.473 1.00 60.81 89 ASP A CA 1
ATOM 696 C C . ASP A 1 89 ? 15.099 9.276 -10.063 1.00 60.81 89 ASP A C 1
ATOM 698 O O . ASP A 1 89 ? 14.280 9.772 -10.834 1.00 60.81 89 ASP A O 1
ATOM 702 N N . ASP A 1 90 ? 15.038 7.982 -9.724 1.00 78.25 90 ASP A N 1
ATOM 703 C CA . ASP A 1 90 ? 13.925 7.115 -10.126 1.00 78.25 90 ASP A CA 1
ATOM 704 C C . ASP A 1 90 ? 12.661 7.497 -9.338 1.00 78.25 90 ASP A C 1
ATOM 706 O O . ASP A 1 90 ? 12.575 7.309 -8.118 1.00 78.25 90 ASP A O 1
ATOM 710 N N . GLU A 1 91 ? 11.661 8.033 -10.038 1.00 85.38 91 GLU A N 1
ATOM 711 C CA . GLU A 1 91 ? 10.421 8.519 -9.428 1.00 85.38 91 GLU A CA 1
ATOM 712 C C . GLU A 1 91 ? 9.662 7.413 -8.677 1.00 85.38 91 GLU A C 1
ATOM 714 O O . GLU A 1 91 ? 9.033 7.695 -7.655 1.00 85.38 91 GLU A O 1
ATOM 719 N N . ALA A 1 92 ? 9.758 6.144 -9.097 1.00 87.44 92 ALA A N 1
ATOM 720 C CA . ALA A 1 92 ? 9.144 5.029 -8.376 1.00 87.44 92 ALA A CA 1
ATOM 721 C C . ALA A 1 92 ? 9.864 4.758 -7.046 1.00 87.44 92 ALA A C 1
ATOM 723 O O . ALA A 1 92 ? 9.215 4.467 -6.034 1.00 87.44 92 ALA A O 1
ATOM 724 N N . ALA A 1 93 ? 11.192 4.910 -7.008 1.00 89.12 93 ALA A N 1
ATOM 725 C CA . ALA A 1 93 ? 11.984 4.766 -5.788 1.00 89.12 93 ALA A CA 1
ATOM 726 C C . ALA A 1 93 ? 11.711 5.911 -4.810 1.00 89.12 93 ALA A C 1
ATOM 728 O O . ALA A 1 93 ? 11.582 5.681 -3.602 1.00 89.12 93 ALA A O 1
ATOM 729 N N . VAL A 1 94 ? 11.586 7.140 -5.315 1.00 90.56 94 VAL A N 1
ATOM 730 C CA . VAL A 1 94 ? 11.221 8.305 -4.500 1.00 90.56 94 VAL A CA 1
ATOM 731 C C . VAL A 1 94 ? 9.794 8.155 -3.968 1.00 90.56 94 VAL A C 1
ATOM 733 O O . VAL A 1 94 ? 9.590 8.266 -2.758 1.00 90.56 94 VAL A O 1
ATOM 736 N N . ALA A 1 95 ? 8.821 7.801 -4.814 1.00 92.12 95 ALA A N 1
ATOM 737 C CA . ALA A 1 95 ? 7.442 7.553 -4.394 1.00 92.12 95 ALA A CA 1
ATOM 738 C C . ALA A 1 95 ? 7.365 6.457 -3.318 1.00 92.12 95 ALA A C 1
ATOM 740 O O . ALA A 1 95 ? 6.672 6.617 -2.310 1.00 92.12 95 ALA A O 1
ATOM 741 N N . LEU A 1 96 ? 8.133 5.371 -3.467 1.00 93.38 96 LEU A N 1
ATOM 742 C CA . LEU A 1 96 ? 8.191 4.293 -2.480 1.00 93.38 96 LEU A CA 1
ATOM 743 C C . LEU A 1 96 ? 8.707 4.793 -1.123 1.00 93.38 96 LEU A C 1
ATOM 745 O O . LEU A 1 96 ? 8.126 4.453 -0.089 1.00 93.38 96 LEU A O 1
ATOM 749 N N . LYS A 1 97 ? 9.753 5.634 -1.110 1.00 93.38 97 LYS A N 1
ATOM 750 C CA . LYS A 1 97 ? 10.274 6.269 0.116 1.00 93.38 97 LYS A CA 1
ATOM 751 C C . LYS A 1 97 ? 9.206 7.142 0.788 1.00 93.38 97 LYS A C 1
ATOM 753 O O . LYS A 1 97 ? 9.066 7.088 2.010 1.00 93.38 97 LYS A O 1
ATOM 758 N N . VAL A 1 98 ? 8.419 7.897 0.016 1.00 94.50 98 VAL A N 1
ATOM 759 C CA . VAL A 1 98 ? 7.317 8.728 0.539 1.00 94.50 98 VAL A CA 1
ATOM 760 C C . VAL A 1 98 ? 6.232 7.870 1.187 1.00 94.50 98 VAL A C 1
ATOM 762 O O . VAL A 1 98 ? 5.834 8.141 2.322 1.00 94.50 98 VAL A O 1
ATOM 765 N N . LEU A 1 99 ? 5.778 6.808 0.511 1.00 95.12 99 LEU A N 1
ATOM 766 C CA . LEU A 1 99 ? 4.753 5.916 1.063 1.00 95.12 99 LEU A CA 1
ATOM 767 C C . LEU A 1 99 ? 5.257 5.167 2.301 1.00 95.12 99 LEU A C 1
ATOM 769 O O . LEU A 1 99 ? 4.508 4.995 3.264 1.00 95.12 99 LEU A O 1
ATOM 773 N N . HIS A 1 100 ? 6.533 4.771 2.319 1.00 94.75 100 HIS A N 1
ATOM 774 C CA . HIS A 1 100 ? 7.144 4.156 3.495 1.00 94.75 100 HIS A CA 1
ATOM 775 C C . HIS A 1 100 ? 7.210 5.129 4.674 1.00 94.75 100 HIS A C 1
ATOM 777 O O . HIS A 1 100 ? 6.817 4.759 5.780 1.00 94.75 100 HIS A O 1
ATOM 783 N N . ARG A 1 101 ? 7.606 6.390 4.440 1.00 94.56 101 ARG A N 1
ATOM 784 C CA . ARG A 1 101 ? 7.561 7.459 5.452 1.00 94.56 101 ARG A CA 1
ATOM 785 C C . ARG A 1 101 ? 6.150 7.616 6.017 1.00 94.56 101 ARG A C 1
ATOM 787 O O . ARG A 1 101 ? 5.977 7.574 7.232 1.00 94.56 101 ARG A O 1
ATOM 794 N N . ALA A 1 102 ? 5.137 7.712 5.153 1.00 95.00 102 ALA A N 1
ATOM 795 C CA . ALA A 1 102 ? 3.739 7.817 5.572 1.00 95.00 102 ALA A CA 1
ATOM 796 C C . ALA A 1 102 ? 3.296 6.615 6.420 1.00 95.00 102 ALA A C 1
ATOM 798 O O . ALA A 1 102 ? 2.671 6.789 7.464 1.00 95.00 102 ALA A O 1
ATOM 799 N N . LEU A 1 103 ? 3.668 5.396 6.019 1.00 93.50 103 LEU A N 1
ATOM 800 C CA . LEU A 1 103 ? 3.333 4.174 6.749 1.00 93.50 103 LEU A CA 1
ATOM 801 C C . LEU A 1 103 ? 3.979 4.115 8.146 1.00 93.50 103 LEU A C 1
ATOM 803 O O . LEU A 1 103 ? 3.387 3.535 9.061 1.00 93.50 103 LEU A O 1
ATOM 807 N N . ARG A 1 104 ? 5.182 4.683 8.299 1.00 92.00 104 ARG A N 1
ATOM 808 C CA . ARG A 1 104 ? 5.990 4.636 9.529 1.00 92.00 104 ARG A CA 1
ATOM 809 C C . ARG A 1 104 ? 5.684 5.762 10.507 1.00 92.00 104 ARG A C 1
ATOM 811 O O . ARG A 1 104 ? 5.692 5.527 11.713 1.00 92.00 104 ARG A O 1
ATOM 818 N N . GLU A 1 105 ? 5.469 6.967 9.995 1.00 93.31 105 GLU A N 1
ATOM 819 C CA . GLU A 1 105 ? 5.409 8.183 10.810 1.00 93.31 105 GLU A CA 1
ATOM 820 C C . GLU A 1 105 ? 3.981 8.635 11.105 1.00 93.31 105 GLU A C 1
ATOM 822 O O . GLU A 1 105 ? 3.755 9.247 12.144 1.00 93.31 105 GLU A O 1
ATOM 827 N N . ALA A 1 106 ? 3.010 8.322 10.243 1.00 94.94 106 ALA A N 1
ATOM 828 C CA . ALA A 1 106 ? 1.643 8.769 10.462 1.00 94.94 106 ALA A CA 1
ATOM 829 C C . ALA A 1 106 ? 0.964 8.027 11.624 1.00 94.94 106 ALA A C 1
ATOM 831 O O . ALA A 1 106 ? 1.138 6.825 11.846 1.00 94.94 106 ALA A O 1
ATOM 832 N N . HIS A 1 107 ? 0.100 8.746 12.328 1.00 93.44 107 HIS A N 1
ATOM 833 C CA . HIS A 1 107 ? -0.734 8.257 13.425 1.00 93.44 107 HIS A CA 1
ATOM 834 C C . HIS A 1 107 ? -2.237 8.442 13.153 1.00 93.44 107 HIS A C 1
ATOM 836 O O . HIS A 1 107 ? -3.091 8.077 13.973 1.00 93.44 107 HIS A O 1
ATOM 842 N N . SER A 1 108 ? -2.578 9.003 11.991 1.00 94.88 108 SER A N 1
ATOM 843 C CA . SER A 1 108 ? -3.946 9.200 11.524 1.00 94.88 108 SER A CA 1
ATOM 844 C C . SER A 1 108 ? -4.016 9.243 9.988 1.00 94.88 108 SER A C 1
ATOM 846 O O . SER A 1 108 ? -2.992 9.454 9.340 1.00 94.88 108 SER A O 1
ATOM 848 N N . PRO A 1 109 ? -5.212 9.082 9.386 1.00 95.00 109 PRO A N 1
ATOM 849 C CA . PRO A 1 109 ? -5.398 9.258 7.944 1.00 95.00 109 PRO A CA 1
ATOM 850 C C . PRO A 1 109 ? -4.975 10.650 7.464 1.00 95.00 109 PRO A C 1
ATOM 852 O O . PRO A 1 109 ? -4.269 10.770 6.476 1.00 95.00 109 PRO A O 1
ATOM 855 N N . ALA A 1 110 ? -5.313 11.698 8.222 1.00 95.44 110 ALA A N 1
ATOM 856 C CA . ALA A 1 110 ? -4.970 13.072 7.858 1.00 95.44 110 ALA A CA 1
ATOM 857 C C . ALA A 1 110 ? -3.449 13.314 7.815 1.00 95.44 110 ALA A C 1
ATOM 859 O O . ALA A 1 110 ? -2.965 14.114 7.015 1.00 95.44 110 ALA A O 1
ATOM 860 N N . GLU A 1 111 ? -2.682 12.628 8.666 1.00 96.69 111 GLU A N 1
ATOM 861 C CA . GLU A 1 111 ? -1.218 12.687 8.624 1.00 96.69 111 GLU A CA 1
ATOM 862 C C . GLU A 1 111 ? -0.649 11.947 7.411 1.00 96.69 111 GLU A C 1
ATOM 864 O O . GLU A 1 111 ? 0.294 12.449 6.804 1.00 96.69 111 GLU A O 1
ATOM 869 N N . ILE A 1 112 ? -1.246 10.817 7.006 1.00 94.94 112 ILE A N 1
ATOM 870 C CA . ILE A 1 112 ? -0.902 10.154 5.736 1.00 94.94 112 ILE A CA 1
ATOM 871 C C . ILE A 1 112 ? -1.125 11.126 4.577 1.00 94.94 112 ILE A C 1
ATOM 873 O O . ILE A 1 112 ? -0.199 11.365 3.804 1.00 94.94 112 ILE A O 1
ATOM 877 N N . ASP A 1 113 ? -2.312 11.731 4.502 1.00 93.44 113 ASP A N 1
ATOM 878 C CA . ASP A 1 113 ? -2.658 12.687 3.447 1.00 93.44 113 ASP A CA 1
ATOM 879 C C . ASP A 1 113 ? -1.671 13.858 3.415 1.00 93.44 113 ASP A C 1
ATOM 881 O O . ASP A 1 113 ? -1.206 14.253 2.352 1.00 93.44 113 ASP A O 1
ATOM 885 N N . THR A 1 114 ? -1.291 14.379 4.586 1.00 95.81 114 THR A N 1
ATOM 886 C CA . THR A 1 114 ? -0.312 15.469 4.701 1.00 95.81 114 THR A CA 1
ATOM 887 C C . THR A 1 114 ? 1.062 15.055 4.174 1.00 95.81 114 THR A C 1
ATOM 889 O O . THR A 1 114 ? 1.686 15.811 3.430 1.00 95.81 114 THR A O 1
ATOM 892 N N . ILE A 1 115 ? 1.540 13.861 4.540 1.00 94.62 115 ILE A N 1
ATOM 893 C CA . ILE A 1 115 ? 2.851 13.353 4.119 1.00 94.62 115 ILE A CA 1
ATOM 894 C C . ILE A 1 115 ? 2.894 13.098 2.609 1.00 94.62 115 ILE A C 1
ATOM 896 O O . ILE A 1 115 ? 3.914 13.391 1.985 1.00 94.62 115 ILE A O 1
ATOM 900 N N . VAL A 1 116 ? 1.820 12.546 2.037 1.00 90.75 116 VAL A N 1
ATOM 901 C CA . VAL A 1 116 ? 1.729 12.218 0.605 1.00 90.75 116 VAL A CA 1
ATOM 902 C C . VAL A 1 116 ? 1.524 13.478 -0.235 1.00 90.75 116 VAL A C 1
ATOM 904 O O . VAL A 1 116 ? 2.212 13.657 -1.236 1.00 90.75 116 VAL A O 1
ATOM 907 N N . ALA A 1 117 ? 0.640 14.389 0.184 1.00 90.25 117 ALA A N 1
ATOM 908 C CA . ALA A 1 117 ? 0.364 15.628 -0.545 1.00 90.25 117 ALA A CA 1
ATOM 909 C C . ALA A 1 117 ? 1.574 16.572 -0.600 1.00 90.25 117 ALA A C 1
ATOM 911 O O . ALA A 1 117 ? 1.724 17.310 -1.570 1.00 90.25 117 ALA A O 1
ATOM 912 N N . ALA A 1 118 ? 2.451 16.533 0.409 1.00 89.62 118 ALA A N 1
ATOM 913 C CA . ALA A 1 118 ? 3.701 17.293 0.403 1.00 89.62 118 ALA A CA 1
ATOM 914 C C . ALA A 1 118 ? 4.650 16.896 -0.744 1.00 89.62 118 ALA A C 1
ATOM 916 O O . ALA A 1 118 ? 5.534 17.673 -1.085 1.00 89.62 118 ALA A O 1
ATOM 917 N N . GLU A 1 119 ? 4.459 15.715 -1.334 1.00 88.75 119 GLU A N 1
ATOM 918 C CA . GLU A 1 119 ? 5.332 15.130 -2.357 1.00 88.75 119 GLU A CA 1
ATOM 919 C C . GLU A 1 119 ? 4.538 14.788 -3.634 1.00 88.75 119 GLU A C 1
ATOM 921 O O . GLU A 1 119 ? 4.918 13.893 -4.389 1.00 88.75 119 GLU A O 1
ATOM 926 N N . ALA A 1 120 ? 3.408 15.470 -3.872 1.00 84.69 120 ALA A N 1
ATOM 927 C CA . ALA A 1 120 ? 2.496 15.186 -4.986 1.00 84.69 120 ALA A CA 1
ATOM 928 C C . ALA A 1 120 ? 3.201 15.191 -6.358 1.00 84.69 120 ALA A C 1
ATOM 930 O O . ALA A 1 120 ? 2.949 14.309 -7.179 1.00 84.69 120 ALA A O 1
ATOM 931 N N . ASP A 1 121 ? 4.157 16.103 -6.557 1.00 87.50 121 ASP A N 1
ATOM 932 C CA . ASP A 1 121 ? 4.946 16.236 -7.789 1.00 87.50 121 ASP A CA 1
ATOM 933 C C . ASP A 1 121 ? 5.731 14.956 -8.149 1.00 87.50 121 ASP A C 1
ATOM 935 O O . ASP A 1 121 ? 6.028 14.708 -9.318 1.00 87.50 121 ASP A O 1
ATOM 939 N N . VAL A 1 122 ? 6.091 14.118 -7.168 1.00 86.75 122 VAL A N 1
ATOM 940 C CA . VAL A 1 122 ? 6.746 12.818 -7.414 1.00 86.75 122 VAL A CA 1
ATOM 941 C C . VAL A 1 122 ? 5.779 11.864 -8.116 1.00 86.75 122 VAL A C 1
ATOM 943 O O . VAL A 1 122 ? 6.134 11.214 -9.097 1.00 86.75 122 VAL A O 1
ATOM 946 N N . PHE A 1 123 ? 4.533 11.810 -7.648 1.00 84.44 123 PHE A N 1
ATOM 947 C CA . PHE A 1 123 ? 3.518 10.929 -8.217 1.00 84.44 123 PHE A CA 1
ATOM 948 C C . PHE A 1 123 ? 3.073 11.395 -9.604 1.00 84.44 123 PHE A C 1
ATOM 950 O O . PHE A 1 123 ? 2.789 10.554 -10.445 1.00 84.44 123 PHE A O 1
ATOM 957 N N . GLU A 1 124 ? 3.056 12.702 -9.882 1.00 84.75 124 GLU A N 1
ATOM 958 C CA . GLU A 1 124 ? 2.773 13.216 -11.232 1.00 84.75 124 GLU A CA 1
ATOM 959 C C . GLU A 1 124 ? 3.863 12.817 -12.241 1.00 84.75 124 GLU A C 1
ATOM 961 O O . GLU A 1 124 ? 3.564 12.386 -13.360 1.00 84.75 124 GLU A O 1
ATOM 966 N N . ARG A 1 125 ? 5.137 12.903 -11.837 1.00 83.75 125 ARG A N 1
ATOM 967 C CA . ARG A 1 125 ? 6.280 12.535 -12.689 1.00 83.75 125 ARG A CA 1
ATOM 968 C C . ARG A 1 125 ? 6.354 11.034 -12.962 1.00 83.75 125 ARG A C 1
ATOM 970 O O . ARG A 1 125 ? 6.681 10.655 -14.085 1.00 83.75 125 ARG A O 1
ATOM 977 N N . LEU A 1 126 ? 5.923 10.199 -12.013 1.00 80.94 126 LEU A N 1
ATOM 978 C CA . LEU A 1 126 ? 5.813 8.745 -12.187 1.00 80.94 126 LEU A CA 1
ATOM 979 C C . LEU A 1 126 ? 5.000 8.346 -13.436 1.00 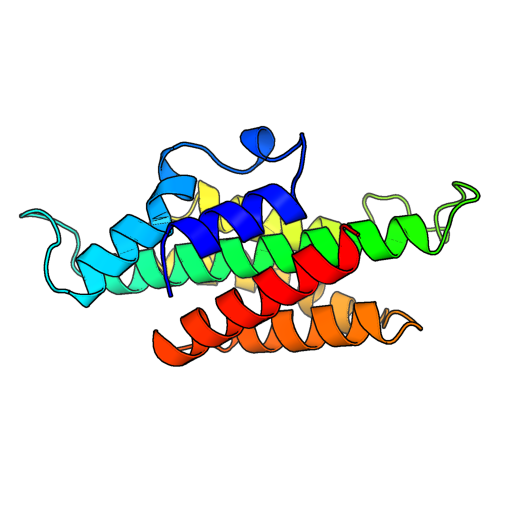80.94 126 LEU A C 1
ATOM 981 O O . LEU A 1 126 ? 5.327 7.362 -14.094 1.00 80.94 126 LEU A O 1
ATOM 985 N N . TYR A 1 127 ? 3.961 9.112 -13.787 1.00 73.00 127 TYR A N 1
ATOM 986 C CA . TYR A 1 127 ? 3.128 8.856 -14.971 1.00 73.00 127 TYR A CA 1
ATOM 987 C C . TYR A 1 127 ? 3.659 9.501 -16.258 1.00 73.00 127 TYR A C 1
ATOM 989 O O . TYR A 1 127 ? 3.089 9.294 -17.328 1.00 73.00 127 TYR A O 1
ATOM 997 N N . THR A 1 128 ? 4.718 10.307 -16.173 1.00 69.06 128 THR A N 1
ATOM 998 C CA . THR A 1 128 ? 5.318 10.978 -17.334 1.00 69.06 128 THR A CA 1
ATOM 999 C C . THR A 1 128 ? 6.411 10.114 -17.967 1.00 69.06 128 THR A C 1
ATOM 1001 O O . THR A 1 128 ? 6.483 10.033 -19.193 1.00 69.06 128 THR A O 1
ATOM 1004 N N . ASP A 1 129 ? 7.184 9.392 -17.152 1.00 61.16 129 ASP A N 1
ATOM 1005 C CA . ASP A 1 129 ? 8.204 8.430 -17.595 1.00 61.16 129 ASP A CA 1
ATOM 1006 C C . ASP A 1 129 ? 7.611 7.025 -17.810 1.00 61.16 129 ASP A C 1
ATOM 1008 O O . ASP A 1 129 ? 8.084 6.022 -17.276 1.00 61.16 129 ASP A O 1
ATOM 1012 N N . LEU A 1 130 ? 6.528 6.954 -18.594 1.00 57.88 130 LEU A N 1
ATOM 1013 C CA . LEU A 1 130 ? 5.809 5.712 -18.889 1.00 57.88 130 LEU A CA 1
ATOM 1014 C C . LEU A 1 130 ? 6.754 4.630 -19.429 1.00 57.88 130 LEU A C 1
ATOM 1016 O O . LEU A 1 130 ? 7.352 4.765 -20.501 1.00 57.88 130 LEU A O 1
ATOM 1020 N N . PHE A 1 131 ? 6.831 3.522 -18.691 1.00 59.31 131 PHE A N 1
ATOM 1021 C CA . PHE A 1 131 ? 7.506 2.305 -19.120 1.00 59.31 131 PHE A CA 1
ATOM 1022 C C . PHE A 1 131 ? 6.963 1.846 -20.475 1.00 59.31 131 PHE A C 1
ATOM 1024 O O . PHE A 1 131 ? 5.758 1.744 -20.681 1.00 59.31 131 PHE A O 1
ATOM 1031 N N . VAL A 1 132 ? 7.867 1.516 -21.399 1.00 59.81 132 VAL A N 1
ATOM 1032 C CA . VAL A 1 132 ? 7.526 1.107 -22.776 1.00 59.81 132 VAL A CA 1
ATOM 1033 C C . VAL A 1 132 ? 6.974 -0.333 -22.835 1.00 59.81 132 VAL A C 1
ATOM 1035 O O . VAL A 1 132 ? 6.722 -0.848 -23.921 1.00 59.81 132 VAL A O 1
ATOM 1038 N N . ASN A 1 133 ? 6.808 -1.019 -21.695 1.00 73.06 133 ASN A N 1
ATOM 1039 C CA . ASN A 1 133 ? 6.355 -2.410 -21.644 1.00 73.06 133 ASN A CA 1
ATOM 1040 C C . ASN A 1 133 ? 4.969 -2.569 -20.987 1.00 73.06 133 ASN A C 1
ATOM 1042 O O . ASN A 1 133 ? 4.624 -1.889 -20.021 1.00 73.06 133 ASN A O 1
ATOM 1046 N N . ASP A 1 134 ? 4.190 -3.522 -21.507 1.00 83.25 134 ASP A N 1
ATOM 1047 C CA . ASP A 1 134 ? 2.805 -3.784 -21.085 1.00 83.25 134 ASP A CA 1
ATOM 1048 C C . ASP A 1 134 ? 2.687 -4.165 -19.597 1.00 83.25 134 ASP A C 1
ATOM 1050 O O . ASP A 1 134 ? 1.629 -4.004 -18.987 1.00 83.25 134 ASP A O 1
ATOM 1054 N N . ALA A 1 135 ? 3.753 -4.715 -19.005 1.00 86.31 135 ALA A N 1
ATOM 1055 C CA . ALA A 1 135 ? 3.782 -5.105 -17.598 1.00 86.31 135 ALA A CA 1
ATOM 1056 C C . ALA A 1 135 ? 3.866 -3.880 -16.673 1.00 86.31 135 ALA A C 1
ATOM 1058 O O . ALA A 1 135 ? 3.105 -3.791 -15.711 1.00 86.31 135 ALA A O 1
ATOM 1059 N N . GLY A 1 136 ? 4.739 -2.919 -16.984 1.00 87.06 136 GLY A N 1
ATOM 1060 C CA . GLY A 1 136 ? 4.883 -1.669 -16.242 1.00 87.06 136 GLY A CA 1
ATOM 1061 C C . GLY A 1 136 ? 3.612 -0.825 -16.298 1.00 87.06 136 GLY A C 1
ATOM 1062 O O . GLY A 1 136 ? 3.169 -0.324 -15.267 1.00 87.06 136 GLY A O 1
ATOM 1063 N N . GLU A 1 137 ? 2.954 -0.754 -17.461 1.00 87.12 137 GLU A N 1
ATOM 1064 C CA . GLU A 1 137 ? 1.651 -0.087 -17.594 1.00 87.12 137 GLU A CA 1
ATOM 1065 C C . GLU A 1 137 ? 0.578 -0.752 -16.714 1.00 87.12 137 GLU A C 1
ATOM 1067 O O . GLU A 1 137 ? -0.145 -0.068 -15.988 1.00 87.12 137 GLU A O 1
ATOM 1072 N N . GLN A 1 138 ? 0.501 -2.089 -16.704 1.00 91.31 138 GLN A N 1
ATOM 1073 C CA . GLN A 1 138 ? -0.432 -2.818 -15.836 1.00 91.31 138 GLN A CA 1
ATOM 1074 C C . GLN A 1 138 ? -0.180 -2.551 -14.348 1.00 91.31 138 GLN A C 1
ATOM 1076 O O . GLN A 1 138 ? -1.138 -2.379 -13.588 1.00 91.31 138 GLN A O 1
ATOM 1081 N N . VAL A 1 139 ? 1.088 -2.500 -13.927 1.00 92.75 139 VAL A N 1
ATOM 1082 C CA . VAL A 1 139 ? 1.459 -2.156 -12.547 1.00 92.75 139 VAL A CA 1
ATOM 1083 C C . VAL A 1 139 ? 1.032 -0.724 -12.217 1.00 92.75 139 VAL A C 1
ATOM 1085 O O . VAL A 1 139 ? 0.406 -0.517 -11.178 1.00 92.75 139 VAL A O 1
ATOM 1088 N N . LEU A 1 140 ? 1.304 0.246 -13.096 1.00 90.62 140 LEU A N 1
ATOM 1089 C CA . LEU A 1 140 ? 0.941 1.655 -12.898 1.00 90.62 140 LEU A CA 1
ATOM 1090 C C . LEU A 1 140 ? -0.576 1.867 -12.822 1.00 90.62 140 LEU A C 1
ATOM 1092 O O . LEU A 1 140 ? -1.056 2.529 -11.904 1.00 90.62 140 LEU A O 1
ATOM 1096 N N . LEU A 1 141 ? -1.349 1.246 -13.716 1.00 92.12 141 LEU A N 1
ATOM 1097 C CA . LEU A 1 141 ? -2.815 1.306 -13.681 1.00 92.12 141 LEU A CA 1
ATOM 1098 C C . LEU A 1 141 ? -3.375 0.712 -12.383 1.00 92.12 141 LEU A C 1
ATOM 1100 O O . LEU A 1 141 ? -4.330 1.230 -11.798 1.00 92.12 141 LEU A O 1
ATOM 1104 N N . LEU A 1 142 ? -2.796 -0.394 -11.913 1.00 96.06 142 LEU A N 1
ATOM 1105 C CA . LEU A 1 142 ? -3.211 -1.014 -10.661 1.00 96.06 142 LEU A CA 1
ATOM 1106 C C . LEU A 1 142 ? -2.790 -0.186 -9.440 1.00 96.06 142 LEU A C 1
ATOM 1108 O O . LEU A 1 142 ? -3.528 -0.135 -8.453 1.00 96.06 142 LEU A O 1
ATOM 1112 N N . PHE A 1 143 ? -1.642 0.485 -9.507 1.00 95.25 143 PHE A N 1
ATOM 1113 C CA . PHE A 1 143 ? -1.183 1.426 -8.491 1.00 95.25 143 PHE A CA 1
ATOM 1114 C C . PHE A 1 143 ? -2.149 2.607 -8.374 1.00 95.25 143 PHE A C 1
ATOM 1116 O O . PHE A 1 143 ? -2.663 2.860 -7.284 1.00 95.25 143 PHE A O 1
ATOM 1123 N N . GLU A 1 144 ? -2.502 3.243 -9.492 1.00 93.44 144 GLU A N 1
ATOM 1124 C CA . GLU A 1 144 ? -3.474 4.337 -9.525 1.00 93.44 144 GLU A CA 1
ATOM 1125 C C . GLU A 1 144 ? -4.826 3.903 -8.943 1.00 93.44 144 GLU A C 1
ATOM 1127 O O . GLU A 1 144 ? -5.371 4.560 -8.053 1.00 93.44 144 GLU A O 1
ATOM 1132 N N . ARG A 1 145 ? -5.350 2.748 -9.372 1.00 96.25 145 ARG A N 1
ATOM 1133 C CA . ARG A 1 145 ? -6.5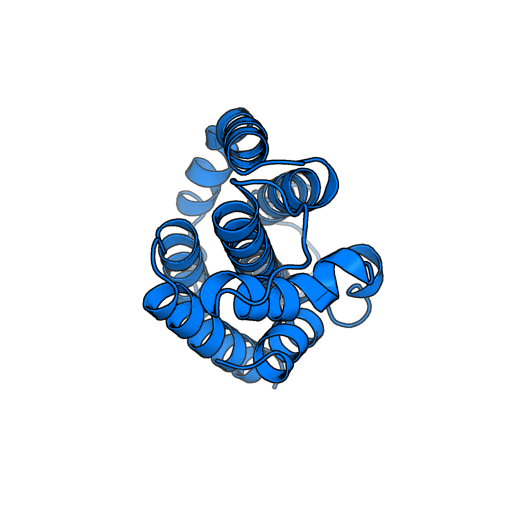96 2.182 -8.826 1.00 96.25 145 ARG A CA 1
ATOM 1134 C C . ARG A 1 145 ? -6.509 1.906 -7.327 1.00 96.25 145 ARG A C 1
ATOM 1136 O O . ARG A 1 145 ? -7.498 2.085 -6.623 1.00 96.25 145 ARG A O 1
ATOM 1143 N N . THR A 1 146 ? -5.345 1.483 -6.838 1.00 96.62 146 THR A N 1
ATOM 1144 C CA . THR A 1 146 ? -5.118 1.244 -5.408 1.00 96.62 146 THR A CA 1
ATOM 1145 C C . THR A 1 146 ? -5.193 2.548 -4.621 1.00 96.62 146 THR A C 1
ATOM 1147 O O . THR A 1 146 ? -5.845 2.572 -3.580 1.00 96.62 146 THR A O 1
ATOM 1150 N N . LEU A 1 147 ? -4.596 3.637 -5.119 1.00 93.31 147 LEU A N 1
ATOM 1151 C CA . LEU A 1 147 ? -4.679 4.957 -4.479 1.00 93.31 147 LEU A CA 1
ATOM 1152 C C . LEU A 1 147 ? -6.114 5.500 -4.445 1.00 93.31 147 LEU A C 1
ATOM 1154 O O . LEU A 1 147 ? -6.506 6.135 -3.470 1.00 93.31 147 LEU A O 1
ATOM 1158 N N . HIS A 1 148 ? -6.909 5.207 -5.473 1.00 94.12 148 HIS A N 1
ATOM 1159 C CA . HIS A 1 148 ? -8.304 5.644 -5.570 1.00 94.12 148 HIS A CA 1
ATOM 1160 C C . HIS A 1 148 ? -9.309 4.716 -4.874 1.00 94.12 148 HIS A C 1
ATOM 1162 O O . HIS A 1 148 ? -10.486 5.061 -4.800 1.00 94.12 148 HIS A O 1
ATOM 1168 N N . ALA A 1 149 ? -8.887 3.558 -4.357 1.00 95.88 149 ALA A N 1
ATOM 1169 C CA . ALA A 1 149 ? -9.783 2.663 -3.634 1.00 95.88 149 ALA A CA 1
ATOM 1170 C C . ALA A 1 149 ? -10.295 3.346 -2.356 1.00 95.88 149 ALA A C 1
ATOM 1172 O O . ALA A 1 149 ? -9.496 3.751 -1.503 1.00 95.88 149 ALA A O 1
ATOM 1173 N N . ASP A 1 150 ? -11.619 3.431 -2.209 1.00 94.12 150 ASP A N 1
ATOM 1174 C CA . ASP A 1 150 ? -12.291 4.036 -1.052 1.00 94.12 150 ASP A CA 1
ATOM 1175 C C . ASP A 1 150 ? -13.125 3.011 -0.263 1.00 94.12 150 ASP A C 1
ATOM 1177 O O . ASP A 1 150 ? -13.483 3.226 0.900 1.00 94.12 150 ASP A O 1
ATOM 1181 N N . THR A 1 151 ? -13.370 1.841 -0.858 1.00 93.06 151 THR A N 1
ATOM 1182 C CA . THR A 1 151 ? -14.070 0.737 -0.211 1.00 93.06 151 THR A CA 1
ATOM 1183 C C . THR A 1 151 ? -13.177 -0.473 0.039 1.00 93.06 151 THR A C 1
ATOM 1185 O O . THR A 1 151 ? -12.248 -0.797 -0.704 1.00 93.06 151 THR A O 1
ATOM 1188 N N . ARG A 1 152 ? -13.550 -1.268 1.054 1.00 92.00 152 ARG A N 1
ATOM 1189 C CA . ARG A 1 152 ? -12.959 -2.597 1.287 1.00 92.00 152 ARG A CA 1
ATOM 1190 C C . ARG A 1 152 ? -12.984 -3.471 0.034 1.00 92.00 152 ARG A C 1
ATOM 1192 O O . ARG A 1 152 ? -12.052 -4.233 -0.190 1.00 92.00 152 ARG A O 1
ATOM 1199 N N . ARG A 1 153 ? -14.075 -3.424 -0.734 1.00 93.62 153 ARG A N 1
ATOM 1200 C CA . ARG A 1 153 ? -14.258 -4.289 -1.903 1.00 93.62 153 ARG A CA 1
ATOM 1201 C C . ARG A 1 153 ? -13.241 -3.958 -2.990 1.00 93.62 153 ARG A C 1
ATOM 1203 O O . ARG A 1 153 ? -12.685 -4.880 -3.578 1.00 93.62 153 ARG A O 1
ATOM 1210 N N . GLU A 1 154 ? -13.016 -2.677 -3.247 1.00 95.75 154 GLU A N 1
ATOM 1211 C CA . GLU A 1 154 ? -12.034 -2.227 -4.233 1.00 95.75 154 GLU A CA 1
ATOM 1212 C C . GLU A 1 154 ? -10.618 -2.536 -3.778 1.00 95.75 154 GLU A C 1
ATOM 1214 O O . GLU A 1 154 ? -9.860 -3.109 -4.554 1.00 95.75 154 GLU A O 1
ATOM 1219 N N . LEU A 1 155 ? -10.288 -2.255 -2.513 1.00 95.25 155 LEU A N 1
ATOM 1220 C CA . LEU A 1 155 ? -8.964 -2.550 -1.972 1.00 95.25 155 LEU A CA 1
ATOM 1221 C C . LEU A 1 155 ? -8.670 -4.059 -1.974 1.00 95.25 155 LEU A C 1
ATOM 1223 O O . LEU A 1 155 ? -7.584 -4.474 -2.367 1.00 95.25 155 LEU A O 1
ATOM 1227 N N . ASP A 1 156 ? -9.644 -4.898 -1.609 1.00 94.81 156 ASP A N 1
ATOM 1228 C CA . ASP A 1 156 ? -9.521 -6.359 -1.704 1.00 94.81 156 ASP A CA 1
ATOM 1229 C C . ASP A 1 156 ? -9.346 -6.824 -3.163 1.00 94.81 156 ASP A C 1
ATOM 1231 O O . ASP A 1 156 ? -8.630 -7.797 -3.417 1.00 94.81 156 ASP A O 1
ATOM 1235 N N . GLY A 1 157 ? -9.997 -6.148 -4.116 1.00 96.00 157 GLY A N 1
ATOM 1236 C CA . GLY A 1 157 ? -9.820 -6.378 -5.549 1.00 96.00 157 GLY A CA 1
ATOM 1237 C C . GLY A 1 157 ? -8.401 -6.044 -6.000 1.00 96.00 157 GLY A C 1
ATOM 1238 O O . GLY A 1 157 ? -7.721 -6.907 -6.553 1.00 96.00 157 GLY A O 1
ATOM 1239 N N . CYS A 1 158 ? -7.924 -4.844 -5.660 1.00 97.00 158 CYS A N 1
ATOM 1240 C CA . CYS A 1 158 ? -6.573 -4.386 -5.971 1.00 97.00 158 CYS A CA 1
ATOM 1241 C C . CYS A 1 158 ? -5.517 -5.311 -5.362 1.00 97.00 158 CYS A C 1
ATOM 1243 O O . CYS A 1 158 ? -4.607 -5.745 -6.058 1.00 97.00 158 CYS A O 1
ATOM 1245 N N . LEU A 1 159 ? -5.687 -5.711 -4.098 1.00 96.06 159 LEU A N 1
ATOM 1246 C CA . LEU A 1 159 ? -4.807 -6.670 -3.434 1.00 96.06 159 LEU A CA 1
ATOM 1247 C C . LEU A 1 159 ? -4.766 -8.017 -4.171 1.00 96.06 159 LEU A C 1
ATOM 1249 O O . LEU A 1 159 ? -3.693 -8.589 -4.360 1.00 96.06 159 LEU A O 1
ATOM 1253 N N . SER A 1 160 ? -5.923 -8.547 -4.579 1.00 95.62 160 SER A N 1
ATOM 1254 C CA . SER A 1 160 ? -5.967 -9.825 -5.295 1.00 95.62 160 SER A CA 1
ATOM 1255 C C . SER A 1 160 ? -5.318 -9.739 -6.673 1.00 95.62 160 SER A C 1
ATOM 1257 O O . SER A 1 160 ? -4.715 -10.722 -7.103 1.00 95.62 160 SER A O 1
ATOM 1259 N N . GLU A 1 161 ? -5.504 -8.633 -7.386 1.00 96.56 161 GLU A N 1
ATOM 1260 C CA . GLU A 1 161 ? -4.886 -8.400 -8.691 1.00 96.56 161 GLU A CA 1
ATOM 1261 C C . GLU A 1 161 ? -3.370 -8.223 -8.537 1.00 96.56 161 GLU A C 1
ATOM 1263 O O . GLU A 1 161 ? -2.612 -8.897 -9.230 1.00 96.56 161 GLU A O 1
ATOM 1268 N N . ALA A 1 162 ? -2.927 -7.447 -7.545 1.00 96.50 162 ALA A N 1
ATOM 1269 C CA . ALA A 1 162 ? -1.516 -7.197 -7.262 1.00 96.50 162 ALA A CA 1
ATOM 1270 C C . ALA A 1 162 ? -0.787 -8.490 -6.893 1.00 96.50 162 ALA A C 1
ATOM 1272 O O . ALA A 1 162 ? 0.286 -8.770 -7.413 1.00 96.50 162 ALA A O 1
ATOM 1273 N N . ALA A 1 163 ? -1.394 -9.332 -6.049 1.00 95.38 163 ALA A N 1
ATOM 1274 C CA . ALA A 1 163 ? -0.812 -10.616 -5.670 1.00 95.38 163 ALA A CA 1
ATOM 1275 C C . ALA A 1 163 ? -0.662 -11.573 -6.864 1.00 95.38 163 ALA A C 1
ATOM 1277 O O . ALA A 1 163 ? 0.296 -12.342 -6.906 1.00 95.38 163 ALA A O 1
ATOM 1278 N N . LYS A 1 164 ? -1.601 -11.555 -7.821 1.00 95.00 164 LYS A N 1
ATOM 1279 C CA . LYS A 1 164 ? -1.503 -12.356 -9.053 1.00 95.00 164 LYS A CA 1
ATOM 1280 C C . LYS A 1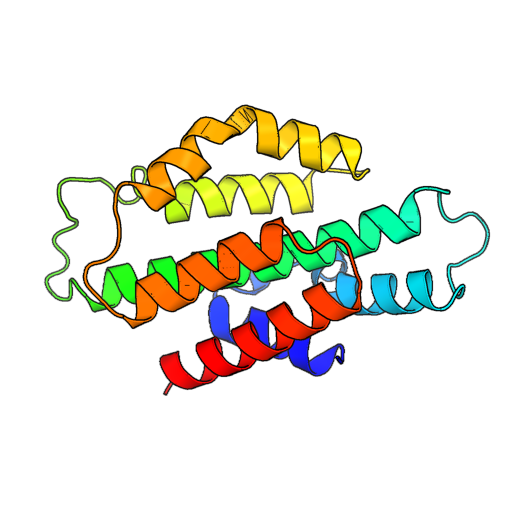 164 ? -0.417 -11.820 -9.975 1.00 95.00 164 LYS A C 1
ATOM 1282 O O . LYS A 1 164 ? 0.334 -12.614 -10.527 1.00 95.00 164 LYS A O 1
ATOM 1287 N N . LEU A 1 165 ? -0.336 -10.499 -10.113 1.00 94.19 165 LEU A N 1
ATOM 1288 C CA . LEU A 1 165 ? 0.682 -9.842 -10.922 1.00 94.19 165 LEU A CA 1
ATOM 1289 C C . LEU A 1 165 ? 2.082 -10.124 -10.365 1.00 94.19 165 LEU A C 1
ATOM 1291 O O . LEU A 1 165 ? 2.928 -10.617 -11.095 1.00 94.19 165 LEU A O 1
ATOM 1295 N N . ALA A 1 166 ? 2.285 -9.956 -9.055 1.00 94.19 166 ALA A N 1
ATOM 1296 C CA . ALA A 1 166 ? 3.539 -10.291 -8.380 1.00 94.19 166 ALA A CA 1
ATOM 1297 C C . ALA A 1 166 ? 3.963 -11.752 -8.617 1.00 94.19 166 ALA A C 1
ATOM 1299 O O . ALA A 1 166 ? 5.124 -12.023 -8.888 1.00 94.19 166 ALA A O 1
ATOM 1300 N N . GLN A 1 167 ? 3.021 -12.702 -8.555 1.00 93.62 167 GLN A N 1
ATOM 1301 C CA . GLN A 1 167 ? 3.305 -14.114 -8.843 1.00 93.62 167 GLN A CA 1
ATOM 1302 C C . GLN A 1 167 ? 3.685 -14.356 -10.304 1.00 93.62 167 GLN A C 1
ATOM 1304 O O . GLN A 1 167 ? 4.537 -15.193 -10.567 1.00 93.62 167 GLN A O 1
ATOM 1309 N N . ALA A 1 168 ? 3.036 -13.662 -11.241 1.00 91.44 168 ALA A N 1
ATOM 1310 C CA . ALA A 1 168 ? 3.317 -13.796 -12.666 1.00 91.44 168 ALA A CA 1
ATOM 1311 C C . ALA A 1 168 ? 4.672 -13.193 -13.062 1.00 91.44 168 ALA A C 1
ATOM 1313 O O . ALA A 1 168 ? 5.257 -13.656 -14.030 1.00 91.44 168 ALA A O 1
ATOM 1314 N N . LEU A 1 169 ? 5.142 -12.178 -12.330 1.00 86.62 169 LEU A N 1
ATOM 1315 C CA . LEU A 1 169 ? 6.441 -11.535 -12.547 1.00 86.62 169 LEU A CA 1
ATOM 1316 C C . LEU A 1 169 ? 7.593 -12.251 -11.824 1.00 86.62 169 LEU A C 1
ATOM 1318 O O . LEU A 1 169 ? 8.728 -12.180 -12.268 1.00 86.62 169 LEU A O 1
ATOM 1322 N N . ALA A 1 170 ? 7.315 -12.951 -10.722 1.00 76.56 170 ALA A N 1
ATOM 1323 C CA . ALA A 1 170 ? 8.321 -13.688 -9.952 1.00 76.56 170 ALA A CA 1
ATOM 1324 C C . ALA A 1 170 ? 8.642 -15.101 -10.503 1.00 76.56 170 ALA A C 1
ATOM 1326 O O . ALA A 1 170 ? 9.377 -15.849 -9.850 1.00 76.56 170 ALA A O 1
ATOM 1327 N N . LEU A 1 171 ? 8.060 -15.492 -11.645 1.00 55.56 171 LEU A N 1
ATOM 1328 C CA . LEU A 1 171 ? 8.188 -16.804 -12.304 1.00 55.56 171 LEU A CA 1
ATOM 1329 C C . LEU A 1 171 ? 8.764 -16.658 -13.713 1.00 55.56 171 LEU A C 1
ATOM 1331 O O . LEU A 1 171 ? 9.582 -17.533 -14.081 1.00 55.56 171 LEU A O 1
#

pLDDT: mean 86.12, std 12.99, range [41.88, 97.0]

Secondary structure (DSSP, 8-state):
--HHHHHHHHHHHHGGGHHHH--HHHHTHHHHHHHHHTT-PPTT--TTHHHHHHHHHHHHHHHHHHHHHHHHHHHT-TT---SSS-TTS-HHHHHHHHHHHHHHH-SSHHHHHHHHHTTHHHHHHHTTS--SSHHHHHHHHHHHHHHH--SHHHHHHHHHHHHHHHHHH--

Foldseek 3Di:
DDLVLLLLLLCLLQPVCSCVQDDPVLSCLVVQLVCLVVVNDDPPPDPQSNVFSLVSSLLSLLLSLLSLLVVVQCVVPVVPDRPPADPVRQLSSVLSVLSSCLNPPDPGPVSSVVSCVVPVVSLVVNPVPQDPDPLSVQSNVLSVQSVVDPDPVSVVVSSNSSSVSSVVSSD

Sequence (171 aa):
MSVVTFETLLRLAFGERYDNFFTETETTAYTRFERAVNGRLPPGAPAHEPSFAFERVRLAVAMALLQLLLDLAHEAHPDGQPPNASLDDDEAAVALKVLHRALREAHSPAEIDTIVAAEADVFERLYTDLFVNDAGEQVLLLFERTLHADTRRELDGCLSEAAKLAQALAL